Protein AF-A0A3D1IX61-F1 (afdb_monomer_lite)

Sequence (40 aa):
HHSRRGLIMMVNRRKSLLSYLKGKDATRYRSLIEKLGLRK

Foldseek 3Di:
DPVVVVVVVVVVVVVVVLVVCCVVPVPVSVVVCVVVVPDD

Structure (mmCIF, N/CA/C/O backbone):
data_AF-A0A3D1IX61-F1
#
_entry.id   AF-A0A3D1IX61-F1
#
loop_
_atom_site.group_PDB
_atom_site.id
_atom_site.type_symbol
_atom_site.label_atom_id
_atom_site.label_alt_id
_atom_site.label_comp_id
_atom_site.label_asym_id
_atom_site.label_entity_id
_atom_site.label_seq_id
_atom_site.pdbx_PDB_ins_code
_atom_site.Cartn_x
_atom_site.Cartn_y
_atom_site.Cartn_z
_atom_site.occupancy
_atom_site.B_iso_or_equiv
_atom_site.auth_seq_id
_atom_site.auth_comp_id
_atom_site.auth_asym_id
_atom_site.auth_atom_id
_atom_site.pdbx_PDB_model_num
ATOM 1 N N . HIS A 1 1 ? 20.111 -10.841 -17.084 1.00 64.94 1 HIS A N 1
ATOM 2 C CA . HIS A 1 1 ? 19.395 -10.948 -15.788 1.00 64.94 1 HIS A CA 1
ATOM 3 C C . HIS A 1 1 ? 19.273 -9.623 -14.997 1.00 64.94 1 HIS A C 1
ATOM 5 O O . HIS A 1 1 ? 19.096 -9.660 -13.784 1.00 64.94 1 HIS A O 1
ATOM 11 N N . HIS A 1 2 ? 19.251 -8.443 -15.634 1.00 67.06 2 HIS A N 1
ATOM 12 C CA . HIS A 1 2 ? 19.228 -7.159 -14.903 1.00 67.06 2 HIS A CA 1
ATOM 13 C C . HIS A 1 2 ? 17.823 -6.679 -14.476 1.00 67.06 2 HIS A C 1
ATOM 15 O O . HIS A 1 2 ? 17.678 -6.041 -13.436 1.00 67.06 2 HIS A O 1
ATOM 21 N N . SER A 1 3 ? 16.765 -7.064 -15.193 1.00 81.81 3 SER A N 1
ATOM 22 C CA . SER A 1 3 ? 15.392 -6.574 -14.964 1.00 81.81 3 SER A CA 1
ATOM 23 C C . SER A 1 3 ? 14.711 -7.182 -13.726 1.00 81.81 3 SER A 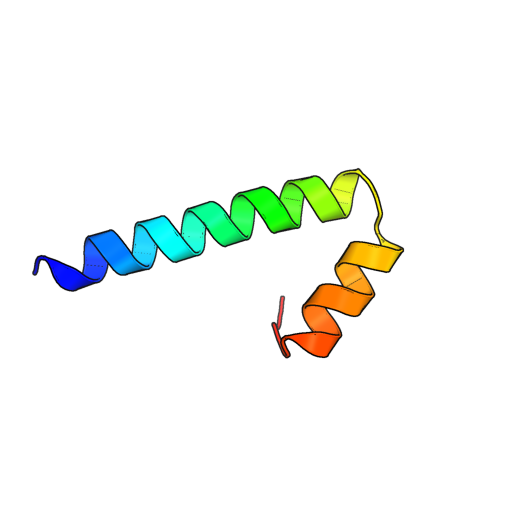C 1
ATOM 25 O O . SER A 1 3 ? 13.922 -6.526 -13.047 1.00 81.81 3 SER A O 1
ATOM 27 N N . ARG A 1 4 ? 15.049 -8.435 -13.380 1.00 92.31 4 ARG A N 1
ATOM 28 C CA . ARG A 1 4 ? 14.441 -9.172 -12.255 1.00 92.31 4 ARG A CA 1
ATOM 29 C C . ARG A 1 4 ? 14.811 -8.567 -10.899 1.00 92.31 4 ARG A C 1
ATOM 31 O O . ARG A 1 4 ? 13.955 -8.458 -10.028 1.00 92.31 4 ARG A O 1
ATOM 38 N N . ARG A 1 5 ? 16.068 -8.143 -10.722 1.00 93.81 5 ARG A N 1
ATOM 39 C CA . ARG A 1 5 ? 16.532 -7.520 -9.472 1.00 93.81 5 ARG A CA 1
ATOM 40 C C . ARG A 1 5 ? 15.811 -6.196 -9.208 1.00 93.81 5 ARG A C 1
ATOM 42 O O . ARG A 1 5 ? 15.362 -5.975 -8.089 1.00 93.81 5 ARG A O 1
ATOM 49 N N . GLY A 1 6 ? 15.640 -5.363 -10.239 1.00 94.31 6 GLY A N 1
ATOM 50 C CA . GLY A 1 6 ? 14.869 -4.116 -10.152 1.00 94.31 6 GLY A CA 1
ATOM 51 C C . GLY A 1 6 ? 13.421 -4.357 -9.733 1.00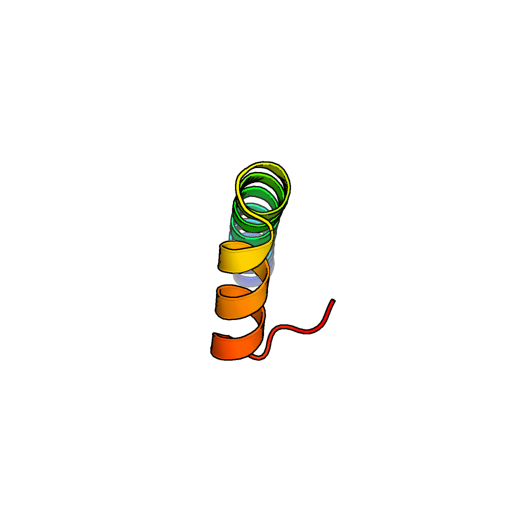 94.31 6 GLY A C 1
ATOM 52 O O . GLY A 1 6 ? 12.932 -3.729 -8.794 1.00 94.31 6 GLY A O 1
ATOM 53 N N . LEU A 1 7 ? 12.768 -5.340 -10.358 1.00 95.19 7 LEU A N 1
ATOM 54 C CA . LEU A 1 7 ? 11.404 -5.730 -10.004 1.00 95.19 7 LEU A CA 1
ATOM 55 C C . LEU A 1 7 ? 11.292 -6.187 -8.543 1.00 95.19 7 LEU A C 1
ATOM 57 O O . LEU A 1 7 ? 10.419 -5.714 -7.818 1.00 95.19 7 LEU A O 1
ATOM 61 N N . ILE A 1 8 ? 12.200 -7.053 -8.084 1.00 95.44 8 ILE A N 1
ATOM 62 C CA . ILE A 1 8 ? 12.205 -7.541 -6.697 1.00 95.44 8 ILE A CA 1
ATOM 63 C C . ILE A 1 8 ? 12.385 -6.383 -5.705 1.00 95.44 8 ILE A C 1
ATOM 65 O O . ILE A 1 8 ? 11.680 -6.326 -4.697 1.00 95.44 8 ILE A O 1
ATOM 69 N N . MET A 1 9 ? 13.266 -5.421 -5.997 1.00 95.75 9 MET A N 1
ATOM 70 C CA . MET A 1 9 ? 13.441 -4.237 -5.145 1.00 95.75 9 MET A CA 1
ATOM 71 C C . MET A 1 9 ? 12.160 -3.396 -5.051 1.00 95.75 9 MET A C 1
ATOM 73 O O . MET A 1 9 ? 11.775 -2.995 -3.951 1.00 95.75 9 MET A O 1
ATOM 77 N N . MET A 1 10 ? 11.463 -3.171 -6.170 1.00 95.19 10 MET A N 1
ATOM 78 C CA . MET A 1 10 ? 10.192 -2.433 -6.177 1.00 95.19 10 MET A CA 1
ATOM 79 C C . MET A 1 10 ? 9.100 -3.155 -5.376 1.00 95.19 10 MET A C 1
ATOM 81 O O . MET A 1 10 ? 8.387 -2.523 -4.591 1.00 95.19 10 MET A O 1
ATOM 85 N N . VAL A 1 11 ? 9.007 -4.481 -5.508 1.00 94.38 11 VAL A N 1
ATOM 86 C CA . VAL A 1 11 ? 8.058 -5.307 -4.744 1.00 94.38 11 VAL A CA 1
ATOM 87 C C . VAL A 1 11 ? 8.363 -5.255 -3.244 1.00 94.38 11 VAL A C 1
ATO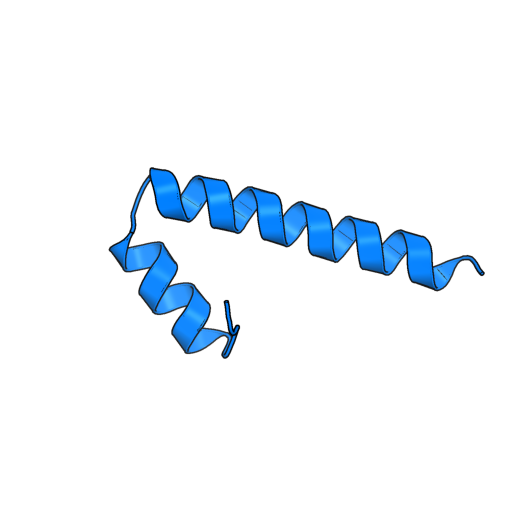M 89 O O . VAL A 1 11 ? 7.451 -5.038 -2.442 1.00 94.38 11 VAL A O 1
ATOM 92 N N . ASN A 1 12 ? 9.635 -5.377 -2.854 1.00 95.94 12 ASN A N 1
ATOM 93 C CA . ASN A 1 12 ? 10.054 -5.308 -1.451 1.00 95.94 12 ASN A CA 1
ATOM 94 C C . ASN A 1 12 ? 9.781 -3.933 -0.830 1.00 95.94 12 ASN A C 1
ATOM 96 O O . ASN A 1 12 ? 9.252 -3.854 0.282 1.00 95.94 12 ASN A O 1
ATOM 100 N N . ARG A 1 13 ? 10.057 -2.846 -1.563 1.00 96.19 13 ARG A N 1
ATOM 101 C CA . ARG A 1 13 ? 9.733 -1.482 -1.119 1.00 96.19 13 ARG A CA 1
ATOM 102 C C . ARG A 1 13 ? 8.231 -1.315 -0.889 1.00 96.19 13 ARG A C 1
ATOM 104 O O . ARG A 1 13 ? 7.826 -0.811 0.158 1.00 96.19 13 ARG A O 1
ATOM 111 N N . ARG A 1 14 ? 7.398 -1.796 -1.821 1.00 94.88 14 ARG A N 1
ATOM 112 C CA . ARG A 1 14 ? 5.934 -1.776 -1.665 1.00 94.88 14 ARG A CA 1
ATOM 113 C C . ARG A 1 14 ? 5.487 -2.568 -0.434 1.00 94.88 14 ARG A C 1
ATOM 115 O O . ARG A 1 14 ? 4.647 -2.087 0.322 1.00 94.88 14 ARG A O 1
ATOM 122 N N . LYS A 1 15 ? 6.062 -3.753 -0.205 1.00 93.75 15 LYS A N 1
ATOM 123 C CA . LYS A 1 15 ? 5.747 -4.604 0.955 1.00 93.75 15 LYS A CA 1
ATOM 124 C C . LYS A 1 15 ? 6.052 -3.903 2.283 1.00 93.75 15 LYS A C 1
ATOM 126 O O . LYS A 1 15 ? 5.218 -3.941 3.184 1.00 93.75 15 LYS A O 1
ATOM 131 N N . SER A 1 16 ? 7.201 -3.234 2.391 1.00 95.62 16 SER A N 1
ATOM 132 C CA . SER A 1 16 ? 7.582 -2.475 3.592 1.00 95.62 16 SER A CA 1
ATOM 133 C C . SER A 1 16 ? 6.591 -1.343 3.895 1.00 95.62 16 SER A C 1
ATOM 135 O O . SER A 1 16 ? 6.090 -1.248 5.015 1.00 95.62 16 SER A O 1
ATOM 137 N N . LEU A 1 17 ? 6.215 -0.557 2.880 1.00 94.38 17 LEU A N 1
ATOM 138 C CA . LEU A 1 17 ? 5.254 0.543 3.033 1.00 94.38 17 LEU A CA 1
ATOM 139 C C . LEU A 1 17 ? 3.857 0.050 3.431 1.00 94.38 17 LEU A C 1
ATOM 141 O O . LEU A 1 17 ? 3.218 0.641 4.299 1.00 94.38 17 LEU A O 1
ATOM 145 N N . LEU A 1 18 ? 3.395 -1.056 2.841 1.00 93.38 18 LEU A N 1
ATOM 146 C CA . LEU A 1 18 ? 2.125 -1.680 3.219 1.00 93.38 18 LEU A CA 1
ATOM 147 C C . LEU A 1 18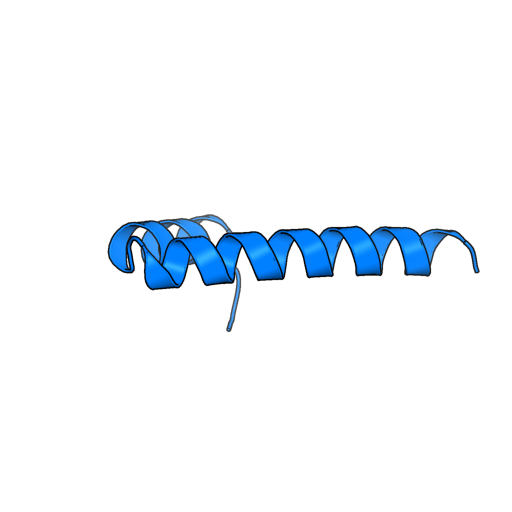 ? 2.159 -2.233 4.649 1.00 93.38 18 LEU A C 1
ATOM 149 O O . LEU A 1 18 ? 1.167 -2.113 5.365 1.00 93.38 18 LEU A O 1
ATOM 153 N N . SER A 1 19 ? 3.288 -2.799 5.085 1.00 93.88 19 SER A N 1
ATOM 154 C CA . SER A 1 19 ? 3.463 -3.265 6.466 1.00 93.88 19 SER A CA 1
ATOM 155 C C . SER A 1 19 ? 3.423 -2.110 7.465 1.00 93.88 19 SER A C 1
ATOM 157 O O . SER A 1 19 ? 2.767 -2.219 8.499 1.00 93.88 19 SER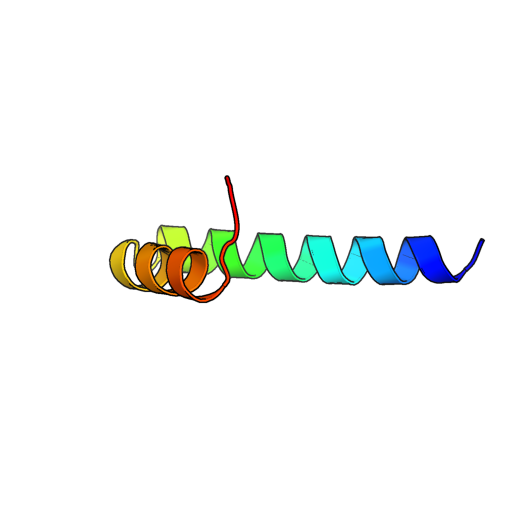 A O 1
ATOM 159 N N . TYR A 1 20 ? 4.082 -0.994 7.146 1.00 94.81 20 TYR A N 1
ATOM 160 C CA . TYR A 1 20 ? 4.027 0.219 7.960 1.00 94.81 20 TYR A CA 1
ATOM 161 C C . TYR A 1 20 ? 2.598 0.767 8.049 1.00 94.81 20 TYR A C 1
ATOM 163 O O . TYR A 1 20 ? 2.097 1.025 9.144 1.00 94.81 20 TYR A O 1
ATOM 171 N N . LEU A 1 21 ? 1.908 0.875 6.908 1.00 93.31 21 LEU A N 1
ATOM 172 C CA . LEU A 1 21 ? 0.529 1.355 6.867 1.00 93.31 21 LEU A CA 1
ATOM 173 C C . LEU A 1 21 ? -0.407 0.452 7.673 1.00 93.31 21 LEU A C 1
ATOM 175 O O . LEU A 1 21 ? -1.231 0.962 8.417 1.00 93.31 21 LEU A O 1
ATOM 179 N N . LYS A 1 22 ? -0.238 -0.872 7.593 1.00 91.81 22 LYS A N 1
ATOM 180 C CA . LYS A 1 22 ? -1.022 -1.837 8.374 1.00 91.81 22 LYS A CA 1
ATOM 181 C C . LYS A 1 22 ? -0.877 -1.637 9.886 1.00 91.81 22 LYS A C 1
ATOM 183 O O . LYS A 1 22 ? -1.860 -1.810 10.598 1.00 91.81 22 LYS A O 1
ATOM 188 N N . GLY A 1 23 ? 0.326 -1.309 10.367 1.00 92.88 23 GLY A N 1
ATOM 189 C CA . GLY A 1 23 ? 0.575 -1.044 11.789 1.00 92.88 23 GLY A CA 1
ATOM 190 C C . GLY A 1 23 ? 0.049 0.314 12.259 1.00 92.88 23 GLY A C 1
ATOM 191 O O . GLY A 1 23 ? -0.327 0.451 13.417 1.00 92.88 23 GLY A O 1
ATOM 192 N N . LYS A 1 24 ? 0.001 1.304 11.362 1.00 95.69 24 LYS A N 1
ATOM 193 C CA . LYS A 1 24 ? -0.464 2.661 11.674 1.00 95.69 24 LYS A CA 1
ATOM 194 C C . LYS A 1 24 ? -1.980 2.823 11.552 1.00 95.69 24 LYS A C 1
ATOM 196 O O . LYS A 1 24 ? -2.585 3.510 12.363 1.00 95.69 24 LYS A O 1
ATOM 201 N N . ASP A 1 25 ? -2.575 2.236 10.518 1.00 94.88 25 ASP A N 1
ATOM 202 C CA . ASP A 1 25 ? -3.992 2.369 10.185 1.00 94.88 25 ASP A CA 1
ATOM 203 C C . ASP A 1 25 ? -4.472 1.139 9.396 1.00 94.88 25 ASP A C 1
ATOM 205 O O . ASP A 1 25 ? -4.276 1.000 8.181 1.00 94.88 25 ASP A O 1
ATOM 209 N N . ALA A 1 26 ? -5.135 0.227 10.107 1.00 92.44 26 ALA A N 1
ATOM 210 C CA . ALA A 1 26 ? -5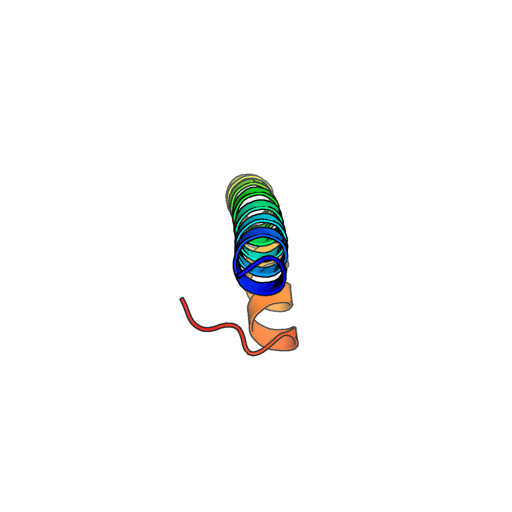.657 -1.004 9.530 1.00 92.44 26 ALA A CA 1
ATOM 211 C C . ALA A 1 26 ? -6.792 -0.762 8.517 1.00 92.44 26 ALA A C 1
ATOM 213 O O . ALA A 1 26 ? -6.952 -1.554 7.581 1.00 92.44 26 ALA A O 1
ATOM 214 N N . THR A 1 27 ? -7.563 0.316 8.675 1.00 94.06 27 THR A N 1
ATOM 215 C CA . THR A 1 27 ? -8.689 0.660 7.795 1.00 94.06 27 THR A CA 1
ATOM 216 C C . THR A 1 27 ? -8.171 1.165 6.456 1.00 94.06 27 THR A C 1
ATOM 218 O O . THR A 1 27 ? -8.582 0.675 5.402 1.00 94.06 27 THR A O 1
ATOM 221 N N . ARG A 1 28 ? -7.190 2.071 6.485 1.00 92.81 28 ARG A N 1
ATOM 222 C CA . ARG A 1 28 ? -6.533 2.593 5.279 1.00 92.81 28 ARG A CA 1
ATOM 223 C C . ARG A 1 28 ? -5.707 1.533 4.557 1.00 92.81 28 ARG A C 1
ATOM 225 O O . ARG A 1 28 ? -5.637 1.542 3.331 1.00 92.81 28 ARG A O 1
ATOM 232 N N . TYR A 1 29 ? -5.107 0.597 5.292 1.00 94.50 29 TYR A N 1
ATOM 233 C CA . TYR A 1 29 ? -4.476 -0.577 4.692 1.00 94.50 29 TYR A CA 1
ATOM 234 C C . TYR A 1 29 ? -5.495 -1.447 3.939 1.00 94.50 29 TYR A C 1
ATOM 236 O O . TYR A 1 29 ? -5.239 -1.791 2.786 1.00 94.50 29 TYR A O 1
ATOM 244 N N . ARG A 1 30 ? -6.649 -1.763 4.549 1.00 92.75 30 ARG A N 1
ATOM 245 C CA . ARG A 1 30 ? -7.714 -2.576 3.928 1.00 92.75 30 ARG A CA 1
ATOM 246 C C . ARG A 1 30 ? -8.284 -1.937 2.662 1.00 92.75 30 ARG A C 1
ATOM 248 O O . ARG A 1 30 ? -8.335 -2.606 1.634 1.00 92.75 30 ARG A O 1
ATOM 255 N N . SER A 1 31 ? -8.627 -0.651 2.704 1.00 94.31 31 SER A N 1
ATOM 256 C CA . SER A 1 31 ? -9.160 0.043 1.524 1.00 94.31 31 SER A CA 1
ATOM 257 C C . SER A 1 31 ? -8.139 0.121 0.386 1.00 94.31 31 SER A C 1
ATOM 259 O O . SER A 1 31 ? -8.494 -0.005 -0.785 1.00 94.31 31 SER A O 1
ATOM 261 N N . LEU A 1 32 ? -6.850 0.275 0.712 1.00 92.44 32 LEU A N 1
ATOM 262 C CA . LEU A 1 32 ? -5.786 0.327 -0.286 1.00 92.44 32 LEU A CA 1
ATOM 263 C C . LEU A 1 32 ? -5.546 -1.031 -0.960 1.00 92.44 32 LEU A C 1
ATOM 265 O O . LEU A 1 32 ? -5.384 -1.072 -2.179 1.00 92.44 32 LEU A O 1
ATOM 269 N N . ILE A 1 33 ? -5.509 -2.134 -0.202 1.00 91.94 33 ILE A N 1
ATOM 270 C CA . ILE A 1 33 ? -5.312 -3.470 -0.794 1.00 91.94 33 ILE A CA 1
ATOM 271 C C . ILE A 1 33 ? -6.512 -3.896 -1.643 1.00 91.94 33 ILE A C 1
ATOM 273 O O . ILE A 1 33 ? -6.308 -4.500 -2.693 1.00 91.94 33 ILE A O 1
ATOM 277 N N . GLU A 1 34 ? -7.728 -3.529 -1.234 1.00 93.25 34 GLU A N 1
ATOM 278 C CA . GLU A 1 34 ? -8.960 -3.789 -1.980 1.00 93.25 34 GLU A CA 1
ATOM 279 C C . GLU A 1 34 ? -8.977 -3.000 -3.291 1.00 93.25 34 GLU A C 1
ATOM 281 O O . GLU A 1 34 ? -9.119 -3.588 -4.362 1.00 93.25 34 GLU A O 1
ATOM 286 N N . LYS A 1 35 ? -8.691 -1.692 -3.229 1.00 93.25 35 LYS A N 1
ATOM 287 C CA . LYS A 1 35 ? -8.590 -0.830 -4.416 1.00 93.25 35 LYS A CA 1
ATOM 288 C C . LYS A 1 35 ? -7.541 -1.319 -5.418 1.00 93.25 35 LYS A C 1
ATOM 290 O O . LYS A 1 35 ? -7.711 -1.147 -6.620 1.00 93.25 35 LYS A O 1
ATOM 295 N N . LEU A 1 36 ? -6.441 -1.888 -4.930 1.00 91.25 36 LEU A N 1
ATOM 296 C CA . LEU A 1 36 ? -5.350 -2.389 -5.768 1.00 91.25 36 LEU A CA 1
ATOM 297 C C . LEU A 1 36 ? -5.509 -3.870 -6.161 1.00 91.25 36 LEU A C 1
ATOM 299 O O . LEU A 1 36 ? -4.635 -4.394 -6.851 1.00 91.25 36 LEU A O 1
ATOM 303 N N . GLY A 1 37 ? -6.566 -4.559 -5.711 1.00 91.62 37 GLY A N 1
ATOM 304 C CA . GLY A 1 37 ? -6.778 -5.988 -5.975 1.00 91.62 37 GLY A CA 1
ATOM 305 C C . GLY A 1 37 ? -5.657 -6.890 -5.441 1.00 91.62 37 GLY A C 1
ATOM 306 O O . GLY A 1 37 ? -5.419 -7.978 -5.970 1.00 91.62 37 GLY A O 1
ATOM 307 N N . LEU A 1 38 ? -4.919 -6.437 -4.424 1.00 87.12 38 LEU A N 1
ATOM 308 C CA . LEU A 1 38 ? -3.762 -7.156 -3.899 1.00 87.12 38 LEU A CA 1
ATOM 309 C C . LEU A 1 38 ? -4.221 -8.224 -2.909 1.00 87.12 38 LEU A C 1
ATOM 311 O O . LEU A 1 38 ? -4.756 -7.914 -1.846 1.00 87.12 38 LEU A O 1
ATOM 315 N N . ARG A 1 39 ? -3.972 -9.490 -3.250 1.00 78.19 39 ARG A N 1
ATOM 316 C CA . ARG A 1 39 ? -4.205 -10.619 -2.345 1.00 78.19 39 ARG A CA 1
ATOM 317 C C . ARG A 1 39 ? -3.038 -10.783 -1.371 1.00 78.19 39 ARG A C 1
ATOM 319 O O . ARG A 1 39 ? -1.900 -10.428 -1.682 1.00 78.19 39 ARG A O 1
ATOM 326 N N . LYS A 1 40 ? -3.384 -11.244 -0.172 1.00 65.81 40 LYS A N 1
ATOM 327 C CA . LYS A 1 40 ? -2.480 -11.440 0.961 1.00 65.81 40 LYS A CA 1
ATOM 328 C C . LYS A 1 40 ? -1.533 -12.608 0.720 1.00 65.81 40 LYS A C 1
ATOM 330 O O . LYS A 1 40 ? -2.010 -13.612 0.151 1.00 65.81 40 LYS A O 1
#

Secondary structure (DSSP, 8-state):
-HHHHHHHHHHHHHHHHHHHHHHH-HHHHHHHHHHTT---

pLDDT: mean 90.93, std 7.9, range [64.94, 96.19]

Radius of gyration: 12.05 Å; chains: 1; bounding box: 29×14×28 Å